Protein AF-A0A7S3QKX5-F1 (afdb_monomer)

Sequence (166 aa):
MADSSAGPEDKGVNVQVLLRCRPMSEREVAERTPQVITTNEALREVTLFHNGHGAMKQPTSRTFRFDKVFGCDSHQEKLYKQAIVPIVQEVMEGFNCTIFAYGQTGTGKTYTMEGGPRGSDDGRKLSPQAGVIPRAIKQIFELIESNSMDSTVKVSFLELYNEELT

Radius of gyration: 20.78 Å; Cα contacts (8 Å, |Δi|>4): 162; chains: 1; bounding box: 47×35×77 Å

Solvent-accessible surface area (backbone atoms only — not comparable to full-atom values): 10693 Å² total; per-residue (Å²): 137,85,86,77,83,78,67,82,76,81,77,69,92,73,90,78,52,72,45,70,44,62,60,82,48,73,64,42,59,74,69,62,57,80,85,44,69,50,63,39,53,92,80,12,30,38,37,39,54,43,80,46,90,59,102,82,49,75,73,46,74,50,76,48,76,46,78,38,37,36,40,51,88,57,49,48,59,59,51,36,61,74,63,42,49,64,52,55,50,42,43,75,75,72,46,94,76,85,87,86,74,85,78,64,90,91,55,46,52,62,42,50,41,59,18,59,85,84,66,99,63,93,74,82,67,82,57,77,51,40,12,48,53,63,51,50,54,52,51,52,53,53,51,37,62,75,66,72,50,96,75,87,89,83,88,86,84,78,46,80,56,95,94,38,82,86

Nearest PDB structures (foldseek):
  2ieh-assembly2_B  TM=8.948E-01  e=8.126E-13  Homo sapiens
  4a51-assembly2_B  TM=9.116E-01  e=3.905E-12  Homo sapiens
  6hky-assembly2_B  TM=9.059E-01  e=3.658E-12  Homo sapiens
  6hky-assembly1_A  TM=8.968E-01  e=4.451E-12  Homo sapiens
  4a51-assembly3_C  TM=8.546E-01  e=4.752E-12  Homo sapiens

pLDDT: mean 86.44, std 15.87, range [35.0, 98.0]

Structure (mmCIF, N/CA/C/O backbone):
data_AF-A0A7S3QKX5-F1
#
_entry.id   AF-A0A7S3QKX5-F1
#
loop_
_atom_site.group_PDB
_atom_site.id
_atom_site.type_symbol
_atom_site.label_atom_id
_atom_site.label_alt_id
_atom_site.label_comp_id
_atom_site.label_asym_id
_atom_site.label_entity_id
_atom_site.label_seq_id
_atom_site.pdbx_PDB_ins_code
_atom_site.Cartn_x
_atom_site.Cartn_y
_atom_site.Cartn_z
_atom_site.occupancy
_atom_site.B_iso_or_equiv
_atom_site.auth_seq_id
_atom_site.auth_comp_id
_atom_site.auth_asym_id
_atom_site.auth_atom_id
_atom_site.pdbx_PDB_model_num
ATOM 1 N N . MET A 1 1 ? 15.993 4.292 46.819 1.00 38.16 1 MET A N 1
ATOM 2 C CA . MET A 1 1 ? 14.751 4.234 46.025 1.00 38.16 1 MET A CA 1
ATOM 3 C C . MET A 1 1 ? 14.905 5.268 44.927 1.00 38.16 1 MET A C 1
ATOM 5 O O . MET A 1 1 ? 14.791 6.449 45.212 1.00 38.16 1 MET A O 1
ATOM 9 N N . ALA A 1 2 ? 15.347 4.840 43.746 1.00 35.00 2 ALA A N 1
ATOM 10 C CA . ALA A 1 2 ? 15.476 5.710 42.584 1.00 35.00 2 ALA A CA 1
ATOM 11 C C . ALA A 1 2 ? 14.203 5.531 41.758 1.00 35.00 2 ALA A C 1
ATOM 13 O O . ALA A 1 2 ? 13.956 4.445 41.240 1.00 35.00 2 ALA A O 1
ATOM 14 N N . ASP A 1 3 ? 13.377 6.569 41.735 1.00 39.94 3 ASP A N 1
ATOM 15 C CA . ASP A 1 3 ? 12.284 6.704 40.786 1.00 39.94 3 ASP A CA 1
ATOM 16 C C . ASP A 1 3 ? 12.901 7.091 39.436 1.00 39.94 3 ASP A C 1
ATOM 18 O O . ASP A 1 3 ? 13.656 8.058 39.329 1.00 39.94 3 ASP A O 1
ATOM 22 N N . SER A 1 4 ? 12.675 6.262 38.426 1.00 40.91 4 SER A N 1
ATOM 23 C CA . SER A 1 4 ? 13.074 6.501 37.042 1.00 40.91 4 SER A CA 1
ATOM 24 C C . SER A 1 4 ? 11.835 6.295 36.191 1.00 40.91 4 SER A C 1
ATOM 26 O O . SER A 1 4 ? 11.704 5.311 35.467 1.00 40.91 4 SER A O 1
ATOM 28 N N . SER A 1 5 ? 10.893 7.223 36.327 1.00 45.50 5 SER A N 1
ATOM 29 C CA . SER A 1 5 ? 9.799 7.408 35.385 1.00 45.50 5 SER A CA 1
ATOM 30 C C . SER A 1 5 ? 10.370 7.969 34.082 1.00 45.50 5 SER A C 1
ATOM 32 O O . SER A 1 5 ? 10.406 9.174 33.839 1.00 45.50 5 SER A O 1
ATOM 34 N N . ALA A 1 6 ? 10.859 7.068 33.228 1.00 41.75 6 ALA A N 1
ATOM 35 C CA . ALA A 1 6 ? 11.000 7.365 31.814 1.00 41.75 6 ALA A CA 1
ATOM 36 C C . ALA A 1 6 ? 9.590 7.663 31.283 1.00 41.75 6 ALA A C 1
ATOM 38 O O . ALA A 1 6 ? 8.763 6.760 31.148 1.00 41.75 6 ALA A O 1
ATOM 39 N N . GLY A 1 7 ? 9.294 8.947 31.072 1.00 43.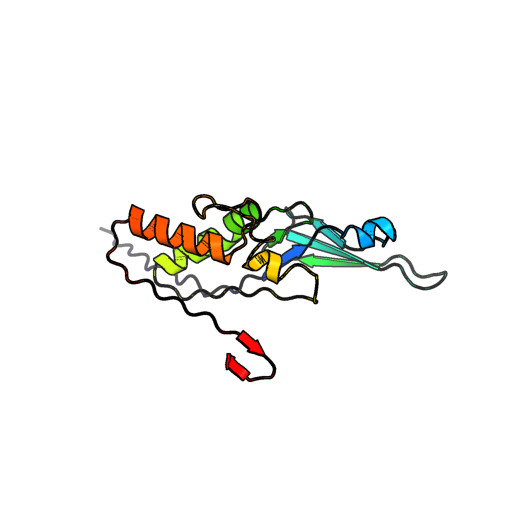25 7 GLY A N 1
ATOM 40 C CA . GLY A 1 7 ? 8.104 9.359 30.338 1.00 43.25 7 GLY A CA 1
ATOM 41 C C . GLY A 1 7 ? 8.098 8.706 28.953 1.00 43.25 7 GLY A C 1
ATOM 42 O O . GLY A 1 7 ? 9.168 8.349 28.450 1.00 43.25 7 GLY A O 1
ATOM 43 N N . PRO A 1 8 ? 6.921 8.513 28.337 1.00 48.03 8 PRO A N 1
ATOM 44 C CA . PRO A 1 8 ? 6.856 7.967 26.992 1.00 48.03 8 PRO A CA 1
ATOM 45 C C . PRO A 1 8 ? 7.690 8.866 26.077 1.00 48.03 8 PRO A C 1
ATOM 47 O O . PRO A 1 8 ? 7.452 10.071 26.006 1.00 48.03 8 PRO A O 1
ATOM 50 N N . GLU A 1 9 ? 8.710 8.287 25.439 1.00 52.56 9 GLU A N 1
ATOM 51 C CA . GLU A 1 9 ? 9.451 8.968 24.386 1.00 52.56 9 GLU A CA 1
ATOM 52 C C . GLU A 1 9 ? 8.432 9.442 23.351 1.00 52.56 9 GLU A C 1
ATOM 54 O O . GLU A 1 9 ? 7.669 8.636 22.812 1.00 52.56 9 GLU A O 1
ATOM 59 N N . ASP A 1 10 ? 8.402 10.753 23.116 1.00 48.44 10 ASP A N 1
ATOM 60 C CA . ASP A 1 10 ? 7.648 11.373 22.036 1.00 48.44 10 ASP A CA 1
ATOM 61 C C . ASP A 1 10 ? 8.190 10.809 20.718 1.00 48.44 10 ASP A C 1
ATOM 63 O O . ASP A 1 10 ? 9.185 11.278 20.159 1.00 48.44 10 ASP A O 1
ATOM 67 N N . LYS A 1 11 ? 7.599 9.698 20.269 1.00 58.78 11 LYS A N 1
ATOM 68 C CA . LYS A 1 11 ? 7.871 9.109 18.963 1.00 58.78 11 LYS A CA 1
ATOM 69 C C . LYS A 1 11 ? 7.295 10.076 17.943 1.00 58.78 11 LYS A C 1
ATOM 71 O O . LYS A 1 11 ? 6.130 9.975 17.575 1.00 58.78 11 LYS A O 1
ATOM 76 N N . GLY A 1 12 ? 8.120 11.040 17.540 1.00 56.09 12 GLY A N 1
ATOM 77 C CA . GLY A 1 12 ? 7.756 12.055 16.565 1.00 56.09 12 GLY A CA 1
ATOM 78 C C . GLY A 1 12 ? 7.049 11.450 15.351 1.00 56.09 12 GLY A C 1
ATOM 79 O O . GLY A 1 12 ? 7.383 10.355 14.890 1.00 56.09 12 GLY A O 1
ATOM 80 N N . VAL A 1 13 ? 6.056 12.181 14.847 1.00 56.47 13 VAL A N 1
ATOM 81 C CA . VAL A 1 13 ? 5.249 11.795 13.686 1.00 56.47 13 VAL A CA 1
ATOM 82 C C . VAL A 1 13 ? 6.167 11.621 12.475 1.00 56.47 13 VAL A C 1
ATOM 84 O O . VAL A 1 13 ? 6.645 12.597 11.898 1.00 56.47 13 VAL A O 1
ATOM 87 N N . ASN A 1 14 ? 6.426 10.373 12.087 1.00 76.38 14 ASN A N 1
ATOM 88 C CA . ASN A 1 14 ? 7.308 10.059 10.969 1.00 76.38 14 ASN A CA 1
ATOM 89 C C . ASN A 1 14 ? 6.494 9.796 9.703 1.00 76.38 14 ASN A C 1
ATOM 91 O O . ASN A 1 14 ? 5.770 8.808 9.596 1.00 76.38 14 ASN A O 1
ATOM 95 N N . VAL A 1 15 ? 6.665 10.666 8.708 1.00 90.88 15 VAL A N 1
ATOM 96 C CA . VAL A 1 15 ? 6.210 10.393 7.342 1.00 90.88 15 VAL A CA 1
ATOM 97 C C . VAL A 1 15 ? 7.064 9.262 6.774 1.00 90.88 15 VAL A C 1
ATOM 99 O O . VAL A 1 15 ? 8.281 9.399 6.682 1.00 90.88 15 VAL A O 1
ATOM 102 N N . GLN A 1 16 ? 6.425 8.162 6.375 1.00 94.12 16 GLN A N 1
ATOM 103 C CA . GLN A 1 16 ? 7.087 7.044 5.704 1.00 94.12 16 GLN A CA 1
ATOM 104 C C . GLN A 1 16 ? 6.771 7.044 4.210 1.00 94.12 16 GLN A C 1
ATOM 106 O O . GLN A 1 16 ? 5.611 7.142 3.804 1.00 94.12 16 GLN A O 1
ATOM 111 N N . VAL A 1 17 ? 7.800 6.876 3.383 1.00 96.50 17 VAL A N 1
ATOM 112 C CA . VAL A 1 17 ? 7.683 6.792 1.926 1.00 96.50 17 VAL A CA 1
ATOM 113 C C . VAL A 1 17 ? 8.054 5.389 1.463 1.00 96.50 17 VAL A C 1
ATOM 115 O O . VAL A 1 17 ? 9.189 4.927 1.602 1.00 96.50 17 VAL A O 1
ATOM 118 N N . LEU A 1 18 ? 7.070 4.705 0.884 1.00 97.06 18 LEU A N 1
ATOM 119 C CA . LEU A 1 18 ? 7.188 3.333 0.415 1.00 97.06 18 LEU A CA 1
ATOM 120 C C . LEU A 1 18 ? 7.123 3.305 -1.111 1.00 97.06 18 LEU A C 1
ATOM 122 O O . LEU A 1 18 ? 6.267 3.949 -1.716 1.00 97.06 18 LEU A O 1
ATOM 126 N N . LEU A 1 19 ? 7.991 2.511 -1.732 1.00 98.00 19 LEU A N 1
ATOM 127 C CA . LEU A 1 19 ? 7.955 2.256 -3.168 1.00 98.00 19 LEU A CA 1
ATOM 128 C C . LEU A 1 19 ? 7.411 0.853 -3.435 1.00 98.00 19 LEU A C 1
ATOM 130 O O . LEU A 1 19 ? 7.902 -0.124 -2.872 1.00 98.00 19 LEU A O 1
ATOM 134 N N . ARG A 1 20 ? 6.457 0.740 -4.359 1.00 97.62 20 ARG A N 1
ATOM 135 C CA . ARG A 1 20 ? 5.995 -0.540 -4.898 1.00 97.62 20 ARG A CA 1
ATOM 136 C C . ARG A 1 20 ? 6.108 -0.548 -6.417 1.00 97.62 20 ARG A C 1
ATOM 138 O O . ARG A 1 20 ? 5.487 0.276 -7.082 1.00 97.62 20 ARG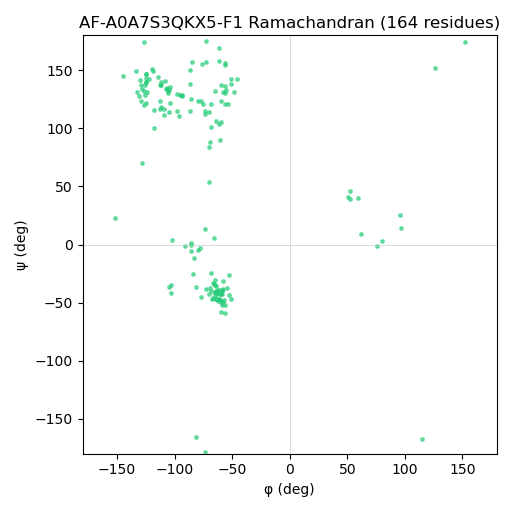 A O 1
ATOM 145 N N . CYS A 1 21 ? 6.856 -1.501 -6.962 1.00 96.56 21 CYS A N 1
ATOM 146 C CA . CYS A 1 21 ? 6.920 -1.747 -8.397 1.00 96.56 21 CYS A CA 1
ATOM 147 C C . CYS A 1 21 ? 5.899 -2.824 -8.778 1.00 96.56 21 CYS A C 1
ATOM 149 O O . CYS A 1 21 ? 5.884 -3.896 -8.176 1.00 96.56 21 CYS A O 1
ATOM 151 N N . ARG A 1 22 ? 5.044 -2.563 -9.775 1.00 95.06 22 ARG A N 1
ATOM 152 C CA . ARG A 1 22 ? 4.169 -3.607 -10.332 1.00 95.06 22 ARG A CA 1
ATOM 153 C C . ARG A 1 22 ? 4.958 -4.546 -11.257 1.00 95.06 22 ARG A C 1
ATOM 155 O O . ARG A 1 22 ? 5.957 -4.109 -11.833 1.00 95.06 22 ARG A O 1
ATOM 162 N N . PRO A 1 23 ? 4.501 -5.793 -11.451 1.00 94.12 23 PRO A N 1
ATOM 163 C CA . PRO A 1 23 ? 4.944 -6.615 -12.571 1.00 94.12 23 PRO A CA 1
ATOM 164 C C . PRO A 1 23 ? 4.712 -5.926 -13.915 1.00 94.12 23 PRO A C 1
ATOM 166 O O . PRO A 1 23 ? 3.815 -5.084 -14.052 1.00 94.12 23 PRO A O 1
ATOM 169 N N . MET A 1 24 ? 5.488 -6.338 -14.916 1.00 93.56 24 MET A N 1
ATOM 170 C CA . MET A 1 24 ? 5.202 -6.020 -16.313 1.00 93.56 24 MET A CA 1
ATOM 171 C C . MET A 1 24 ? 3.824 -6.578 -16.685 1.00 93.56 24 MET A C 1
ATOM 173 O O . MET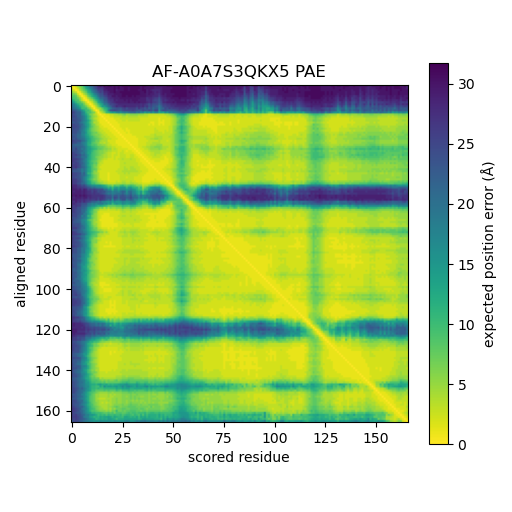 A 1 24 ? 3.463 -7.691 -16.304 1.00 93.56 24 MET A O 1
ATOM 177 N N . SER A 1 25 ? 3.045 -5.784 -17.406 1.00 92.44 25 SER A N 1
ATOM 178 C CA . SER A 1 25 ? 1.758 -6.193 -17.956 1.00 92.44 25 SER A CA 1
ATOM 179 C C . SER A 1 25 ? 1.963 -7.152 -19.127 1.00 92.44 25 SER A C 1
ATOM 181 O O . SER A 1 25 ? 2.998 -7.121 -19.792 1.00 92.44 25 SER A O 1
ATOM 183 N N . GLU A 1 26 ? 0.950 -7.963 -19.432 1.00 92.88 26 GLU A N 1
ATOM 184 C CA . GLU A 1 26 ? 0.986 -8.888 -20.575 1.00 92.88 26 GLU A CA 1
ATOM 185 C C . GLU A 1 26 ? 1.312 -8.166 -21.887 1.00 92.88 26 GLU A C 1
ATOM 187 O O . GLU A 1 26 ? 2.084 -8.666 -22.702 1.00 92.88 26 GLU A O 1
ATOM 192 N N . ARG A 1 27 ? 0.785 -6.946 -22.051 1.00 93.75 27 ARG A N 1
ATOM 193 C CA . ARG A 1 27 ? 1.071 -6.084 -23.197 1.00 93.75 27 ARG A CA 1
ATOM 194 C C . ARG A 1 27 ? 2.549 -5.697 -23.273 1.00 93.75 27 ARG A C 1
ATOM 196 O O . ARG A 1 27 ? 3.145 -5.846 -24.330 1.00 93.75 27 ARG A O 1
ATOM 203 N N . GLU A 1 28 ? 3.145 -5.234 -22.176 1.00 94.06 28 GLU A N 1
ATOM 204 C CA . GLU A 1 28 ? 4.566 -4.843 -22.144 1.00 94.06 28 GLU A CA 1
ATOM 205 C C . GLU A 1 28 ? 5.490 -6.044 -22.397 1.00 94.06 28 GLU A C 1
ATOM 207 O O . GLU A 1 28 ? 6.519 -5.916 -23.060 1.00 94.06 28 GLU A O 1
ATOM 212 N N . VAL A 1 29 ? 5.108 -7.228 -21.909 1.00 93.94 29 VAL A N 1
ATOM 213 C CA . VAL A 1 29 ? 5.830 -8.478 -22.188 1.00 93.94 29 VAL A CA 1
ATOM 214 C C . VAL A 1 29 ? 5.717 -8.849 -23.671 1.00 93.94 29 VAL A C 1
ATOM 216 O O . VAL A 1 29 ? 6.731 -9.153 -24.301 1.00 93.94 29 VAL A O 1
ATOM 219 N N . ALA A 1 30 ? 4.515 -8.779 -24.251 1.00 95.88 30 ALA A N 1
ATOM 220 C CA . ALA A 1 30 ? 4.277 -9.069 -25.667 1.00 95.88 30 ALA A CA 1
ATOM 221 C C . ALA A 1 30 ? 5.009 -8.084 -26.596 1.00 95.88 30 ALA A C 1
ATOM 223 O O . ALA A 1 30 ? 5.587 -8.492 -27.605 1.00 95.88 30 ALA A O 1
ATOM 224 N N . GLU A 1 31 ? 5.044 -6.803 -26.225 1.00 95.75 31 GLU A N 1
ATOM 225 C CA . GLU A 1 31 ? 5.751 -5.734 -26.940 1.00 95.75 31 GLU A CA 1
ATOM 226 C C . GLU A 1 31 ? 7.270 -5.735 -26.674 1.00 95.75 31 GLU A C 1
ATOM 228 O O . GLU A 1 31 ? 7.997 -4.942 -27.273 1.00 95.75 31 GLU A O 1
ATOM 233 N N . ARG A 1 32 ? 7.773 -6.628 -25.806 1.00 92.12 32 ARG A N 1
ATOM 234 C CA . ARG A 1 32 ? 9.186 -6.708 -25.387 1.00 92.12 32 ARG A CA 1
ATOM 235 C C . ARG A 1 32 ? 9.724 -5.365 -24.889 1.00 92.12 32 ARG A C 1
ATOM 237 O O . ARG A 1 32 ? 10.870 -4.998 -25.162 1.00 92.12 32 ARG A O 1
ATOM 244 N N . THR A 1 33 ? 8.889 -4.626 -24.162 1.00 91.06 33 THR A N 1
ATOM 245 C CA . THR A 1 33 ? 9.271 -3.350 -23.562 1.00 91.06 33 THR A CA 1
ATOM 246 C C . THR A 1 33 ? 10.469 -3.568 -22.630 1.00 91.06 33 THR A C 1
ATOM 248 O O . THR A 1 33 ? 10.441 -4.483 -21.803 1.00 91.06 33 THR A O 1
ATOM 251 N N . PRO A 1 34 ? 11.540 -2.761 -22.737 1.00 88.88 34 PRO A N 1
ATOM 252 C CA . PRO A 1 34 ? 12.712 -2.930 -21.891 1.00 88.88 34 PRO A CA 1
ATOM 253 C C . PRO A 1 34 ? 12.367 -2.652 -20.425 1.00 88.88 34 PRO A C 1
ATOM 255 O O . PRO A 1 34 ? 11.778 -1.622 -20.095 1.00 88.88 34 PRO A O 1
ATOM 258 N N . GLN A 1 35 ? 12.785 -3.547 -19.531 1.00 89.00 35 GLN A N 1
ATOM 259 C CA . GLN A 1 35 ? 12.716 -3.302 -18.095 1.00 89.00 35 GLN A CA 1
ATOM 260 C C . GLN A 1 35 ? 13.795 -2.285 -17.703 1.00 89.00 35 GLN A C 1
ATOM 262 O O . GLN A 1 35 ? 14.988 -2.570 -17.761 1.00 89.00 35 GLN A O 1
ATOM 267 N N . VAL A 1 36 ? 13.364 -1.091 -17.294 1.00 91.75 36 VAL A N 1
ATOM 268 C CA . VAL A 1 36 ? 14.256 0.027 -16.929 1.00 91.75 36 VAL A CA 1
ATOM 269 C C . VAL A 1 36 ? 14.397 0.227 -15.419 1.00 91.75 36 VAL A C 1
ATOM 271 O O . VAL A 1 36 ? 15.047 1.173 -14.982 1.00 91.75 36 VAL A O 1
ATOM 274 N N . ILE A 1 37 ? 13.788 -0.647 -14.613 1.00 92.88 37 ILE A N 1
ATOM 275 C CA . ILE A 1 37 ? 13.781 -0.574 -13.149 1.00 92.88 37 ILE A CA 1
ATOM 276 C C . ILE A 1 37 ? 14.230 -1.909 -12.560 1.00 92.88 37 ILE A C 1
ATOM 278 O O . ILE A 1 37 ? 13.694 -2.960 -12.917 1.00 92.88 37 ILE A O 1
ATOM 282 N N . THR A 1 38 ? 15.131 -1.845 -11.582 1.00 94.56 38 THR A N 1
ATOM 283 C CA . THR A 1 38 ? 15.453 -2.966 -10.692 1.00 94.56 38 THR A CA 1
ATOM 284 C C . THR A 1 38 ? 15.274 -2.532 -9.245 1.00 94.56 38 THR A C 1
ATOM 286 O O . THR A 1 38 ? 15.630 -1.414 -8.875 1.00 94.56 38 THR A O 1
ATOM 289 N N . THR A 1 39 ? 14.725 -3.412 -8.414 1.00 96.56 39 THR A N 1
ATOM 290 C CA . THR A 1 39 ? 14.495 -3.162 -6.987 1.00 96.56 39 THR A CA 1
ATOM 291 C C . THR A 1 39 ? 15.380 -4.053 -6.129 1.00 96.56 39 THR A C 1
ATOM 293 O O . THR A 1 39 ? 15.468 -5.254 -6.381 1.00 96.56 39 THR A O 1
ATOM 296 N N . ASN A 1 40 ? 15.966 -3.492 -5.074 1.00 96.38 40 ASN A N 1
ATOM 297 C CA . ASN A 1 40 ? 16.635 -4.232 -4.012 1.00 96.38 40 ASN A CA 1
ATOM 298 C C . ASN A 1 40 ? 15.914 -3.959 -2.687 1.00 96.38 40 ASN A C 1
ATOM 300 O O . ASN A 1 40 ? 16.115 -2.924 -2.053 1.00 96.38 40 ASN A O 1
ATOM 304 N N . GLU A 1 41 ? 15.061 -4.894 -2.269 1.00 95.50 41 GLU A N 1
ATOM 305 C CA . GLU A 1 41 ? 14.253 -4.727 -1.057 1.00 95.50 41 GLU A CA 1
ATOM 306 C C . GLU A 1 41 ? 15.100 -4.709 0.225 1.00 95.50 41 GLU A C 1
ATOM 308 O O . GLU A 1 41 ? 14.777 -3.976 1.157 1.00 95.50 41 GLU A O 1
ATOM 313 N N . ALA A 1 42 ? 16.210 -5.458 0.263 1.00 95.25 42 ALA A N 1
ATOM 314 C CA . ALA A 1 42 ? 17.097 -5.522 1.426 1.00 95.25 42 ALA A CA 1
ATOM 315 C C . ALA A 1 42 ? 17.838 -4.196 1.655 1.00 95.25 42 ALA A C 1
ATOM 317 O O . ALA A 1 42 ? 17.962 -3.735 2.790 1.00 95.25 42 ALA A O 1
ATOM 318 N N . LEU A 1 43 ? 18.286 -3.554 0.572 1.00 96.88 43 LEU A N 1
ATOM 319 C CA . LEU A 1 43 ? 18.914 -2.230 0.626 1.00 96.88 43 LEU A CA 1
ATOM 320 C C . LEU A 1 43 ? 17.892 -1.084 0.658 1.00 96.88 43 LEU A C 1
ATOM 322 O O . LEU A 1 43 ? 18.255 0.047 0.977 1.00 96.88 43 LEU A O 1
ATOM 326 N N . ARG A 1 44 ? 16.610 -1.385 0.402 1.00 97.31 44 ARG A N 1
ATOM 327 C CA . ARG A 1 44 ? 15.514 -0.417 0.230 1.00 97.31 44 ARG A CA 1
ATOM 328 C C . ARG A 1 44 ? 15.771 0.549 -0.922 1.00 97.31 44 ARG A C 1
ATOM 330 O O . ARG A 1 44 ? 15.480 1.741 -0.833 1.00 97.31 44 ARG A O 1
ATOM 337 N N . GLU A 1 45 ? 16.310 0.016 -2.009 1.00 97.81 45 GLU A N 1
ATOM 338 C CA . GLU A 1 45 ? 16.746 0.789 -3.164 1.00 97.81 45 GLU A CA 1
ATOM 339 C C . GLU A 1 45 ? 15.984 0.417 -4.432 1.00 97.81 45 GLU A C 1
ATOM 341 O O . GLU A 1 45 ? 15.583 -0.731 -4.644 1.00 97.81 45 GLU A O 1
ATOM 346 N N . VAL A 1 46 ? 15.823 1.403 -5.307 1.00 96.94 46 VAL A N 1
ATOM 347 C CA . VAL A 1 46 ? 15.388 1.216 -6.689 1.00 96.94 46 VAL A CA 1
ATOM 348 C C . VAL A 1 46 ? 16.380 1.888 -7.620 1.00 96.94 46 VAL A C 1
ATOM 350 O O . VAL A 1 46 ? 16.756 3.043 -7.413 1.00 96.94 46 VAL A O 1
ATOM 353 N N . THR A 1 47 ? 16.793 1.169 -8.655 1.00 96.06 47 THR A N 1
ATOM 354 C CA . THR A 1 47 ? 17.723 1.657 -9.668 1.00 96.06 47 THR A CA 1
ATOM 355 C C . THR A 1 47 ? 17.002 1.786 -10.999 1.00 96.06 47 THR A C 1
ATOM 357 O O . THR A 1 47 ? 16.430 0.823 -11.507 1.00 96.06 47 THR A O 1
ATOM 360 N N . LEU A 1 48 ? 17.043 2.994 -11.555 1.00 93.56 48 LEU A N 1
ATOM 361 C CA . LEU A 1 48 ? 16.551 3.340 -12.882 1.00 93.56 48 LEU A CA 1
ATOM 362 C C . LEU A 1 48 ? 17.705 3.292 -13.882 1.00 93.56 48 LEU A C 1
ATOM 364 O O . LEU A 1 48 ? 18.718 3.963 -13.672 1.00 93.56 48 LEU A O 1
ATOM 368 N N . PHE A 1 49 ? 17.530 2.575 -14.986 1.00 89.88 49 PHE A N 1
ATOM 369 C CA . PHE A 1 49 ? 18.494 2.489 -16.083 1.00 89.88 49 PHE A CA 1
ATOM 370 C C . PHE A 1 49 ? 18.023 3.340 -17.262 1.00 89.88 49 PHE A C 1
ATOM 372 O O . PHE A 1 49 ? 16.933 3.139 -17.791 1.00 89.88 49 PHE A O 1
ATOM 379 N N . HIS A 1 50 ? 18.848 4.298 -17.680 1.00 81.44 50 HIS A N 1
ATOM 380 C CA . HIS A 1 50 ? 18.589 5.123 -18.854 1.00 81.44 50 HIS A CA 1
ATOM 381 C C . HIS A 1 50 ? 19.478 4.663 -20.003 1.00 81.44 50 HIS A C 1
ATOM 383 O O . HIS A 1 50 ? 20.701 4.844 -19.973 1.00 81.44 50 HIS A O 1
ATOM 389 N N . ASN A 1 51 ? 18.845 4.124 -21.044 1.00 68.62 51 ASN A N 1
ATOM 390 C CA . ASN A 1 51 ? 19.503 3.923 -22.326 1.00 68.62 51 ASN A CA 1
ATOM 391 C C . ASN A 1 51 ? 19.729 5.304 -22.948 1.00 68.62 51 ASN A C 1
ATOM 393 O O . ASN A 1 51 ? 18.779 6.030 -23.241 1.00 68.62 51 ASN A O 1
ATOM 397 N N . GLY A 1 52 ? 20.991 5.704 -23.101 1.00 59.78 52 GLY A N 1
ATOM 398 C CA . GLY A 1 52 ? 21.319 6.949 -23.782 1.00 59.78 52 GLY A CA 1
ATOM 399 C C . GLY A 1 52 ? 20.799 6.909 -25.220 1.00 59.78 52 GLY A C 1
ATOM 400 O O . GLY A 1 52 ? 21.150 6.012 -25.980 1.00 59.78 52 GLY A O 1
ATOM 401 N N . HIS A 1 53 ? 19.974 7.880 -25.616 1.00 53.53 53 HIS A N 1
ATOM 402 C CA . HIS A 1 53 ? 19.665 8.080 -27.031 1.00 53.53 53 HIS A CA 1
ATOM 403 C C . HIS A 1 53 ? 20.885 8.704 -27.727 1.00 53.53 53 HIS A C 1
ATOM 405 O O . HIS A 1 53 ? 21.274 9.833 -27.416 1.00 53.53 53 HIS A O 1
ATOM 411 N N . GLY A 1 54 ? 21.492 7.956 -28.654 1.00 56.97 54 GLY A N 1
ATOM 412 C CA . GLY A 1 54 ? 22.618 8.385 -29.492 1.00 56.97 54 GLY A CA 1
ATOM 413 C C . GLY A 1 54 ? 23.824 7.440 -29.431 1.00 56.97 54 GLY A C 1
ATOM 414 O O . GLY A 1 54 ? 24.066 6.790 -28.421 1.00 56.97 54 GLY A O 1
ATOM 415 N N . ALA A 1 55 ? 24.611 7.394 -30.510 1.00 57.44 55 ALA A N 1
ATOM 416 C CA . ALA A 1 55 ? 25.707 6.438 -30.727 1.00 57.44 55 ALA A CA 1
ATOM 417 C C . ALA A 1 55 ? 26.915 6.557 -29.762 1.00 57.44 55 ALA A C 1
ATOM 419 O O . ALA A 1 55 ? 27.919 5.882 -29.967 1.00 57.44 55 ALA A O 1
ATOM 420 N N . MET A 1 56 ? 26.865 7.419 -28.735 1.00 52.75 56 MET A N 1
ATOM 421 C CA . MET A 1 56 ? 28.049 7.770 -27.934 1.00 52.75 56 MET A CA 1
ATOM 422 C C . MET A 1 56 ? 27.766 8.181 -26.474 1.00 52.75 56 MET A C 1
ATOM 424 O O . MET A 1 56 ? 28.576 8.880 -25.868 1.00 52.75 56 MET A O 1
ATOM 428 N N . LYS A 1 57 ? 26.633 7.784 -25.872 1.00 61.53 57 LYS A N 1
ATOM 429 C CA . LYS A 1 57 ? 26.376 8.025 -24.436 1.00 61.53 57 LYS A CA 1
ATOM 430 C C . LYS A 1 57 ? 26.368 6.713 -23.659 1.00 61.53 57 LYS A C 1
ATOM 432 O O . LYS A 1 57 ? 25.535 5.851 -23.915 1.00 61.53 57 LYS A O 1
ATOM 437 N N . GLN A 1 58 ? 27.296 6.594 -22.706 1.00 63.88 58 GLN A N 1
ATOM 438 C CA . GLN A 1 58 ? 27.337 5.505 -21.728 1.00 63.88 58 GLN A CA 1
ATOM 439 C C . GLN A 1 58 ? 25.962 5.362 -21.049 1.00 63.88 58 GLN A C 1
ATOM 441 O O . GLN A 1 58 ? 25.348 6.388 -20.728 1.00 63.88 58 GLN A O 1
ATOM 446 N N . PRO A 1 59 ? 25.464 4.134 -20.826 1.00 67.62 59 PRO A N 1
ATOM 447 C CA . PRO A 1 59 ? 24.253 3.926 -20.045 1.00 67.62 59 PRO A CA 1
ATOM 448 C C . PRO A 1 59 ? 24.434 4.562 -18.665 1.00 67.62 59 PRO A C 1
ATOM 450 O O . PRO A 1 59 ? 25.447 4.360 -17.997 1.00 67.62 59 PRO A O 1
ATOM 453 N N . THR A 1 60 ? 23.456 5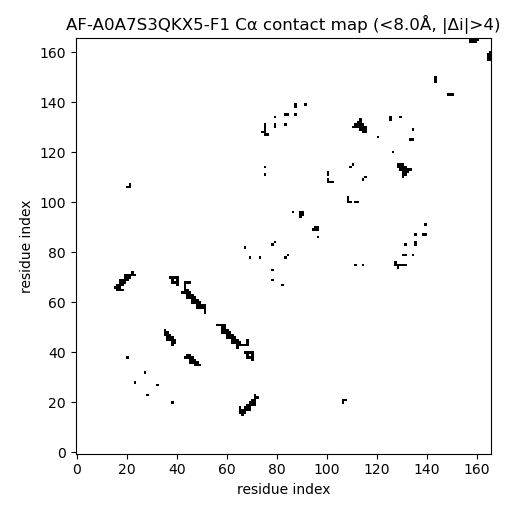.368 -18.255 1.00 84.19 60 THR A N 1
ATOM 454 C CA . THR A 1 60 ? 23.471 6.022 -16.939 1.00 84.19 60 THR A CA 1
ATOM 455 C C . THR A 1 60 ? 22.428 5.376 -16.050 1.00 84.19 60 THR A C 1
ATOM 457 O O . THR A 1 60 ? 21.333 5.043 -16.508 1.00 84.19 60 THR A O 1
ATOM 460 N N . SER A 1 61 ? 22.758 5.198 -14.776 1.00 90.50 61 SER A N 1
ATOM 461 C CA . SER A 1 61 ? 21.824 4.705 -13.772 1.00 90.50 61 SER A CA 1
ATOM 462 C C . SER A 1 61 ? 21.636 5.724 -12.654 1.00 90.50 61 SER A C 1
ATOM 464 O O . SER A 1 61 ? 22.513 6.544 -12.375 1.00 90.50 61 SER A O 1
ATOM 466 N N . ARG A 1 62 ? 20.454 5.707 -12.035 1.00 94.25 62 ARG A N 1
ATOM 467 C CA . ARG A 1 62 ? 20.145 6.499 -10.838 1.00 94.25 62 ARG A CA 1
ATOM 468 C C . ARG A 1 62 ? 19.508 5.598 -9.798 1.00 94.25 62 ARG A C 1
ATOM 470 O O . ARG A 1 62 ? 18.524 4.931 -10.105 1.00 94.25 62 ARG A O 1
ATOM 477 N N . THR A 1 63 ? 20.049 5.615 -8.586 1.00 96.44 63 THR A N 1
ATOM 478 C CA . THR A 1 63 ? 19.529 4.840 -7.458 1.00 96.44 63 THR A CA 1
ATOM 479 C C . THR A 1 63 ? 18.857 5.765 -6.453 1.00 96.44 63 THR A C 1
ATOM 481 O O . THR A 1 63 ? 19.401 6.811 -6.105 1.00 96.44 63 THR A O 1
ATOM 484 N N . PHE A 1 64 ? 17.674 5.368 -5.995 1.00 97.69 64 PHE A N 1
ATOM 485 C CA . PHE A 1 64 ? 16.888 6.065 -4.982 1.00 97.69 64 PHE A CA 1
ATOM 486 C C . PHE A 1 64 ? 16.634 5.125 -3.811 1.00 97.69 64 PHE A C 1
ATOM 488 O O . PHE A 1 64 ? 16.394 3.936 -4.023 1.00 97.69 64 PHE A O 1
ATOM 495 N N . ARG A 1 65 ? 16.655 5.664 -2.589 1.00 97.69 65 ARG A N 1
ATOM 496 C CA . ARG A 1 65 ? 16.391 4.911 -1.361 1.00 97.69 65 ARG A CA 1
ATOM 497 C C . ARG A 1 65 ? 15.080 5.359 -0.726 1.00 97.69 65 ARG A C 1
ATOM 499 O O . ARG A 1 65 ? 14.801 6.553 -0.682 1.00 97.69 65 ARG A O 1
ATOM 506 N N . PHE A 1 66 ? 14.315 4.399 -0.221 1.00 97.19 66 PHE A N 1
ATOM 507 C CA . PHE A 1 66 ? 13.014 4.599 0.423 1.00 97.19 66 PHE A CA 1
ATOM 508 C C . PHE A 1 66 ? 12.991 3.957 1.816 1.00 97.19 66 PHE A C 1
ATOM 510 O O . PHE A 1 66 ? 13.929 3.250 2.195 1.00 97.19 66 PHE A O 1
ATOM 517 N N . ASP A 1 67 ? 11.916 4.160 2.580 1.00 96.19 67 ASP A N 1
ATOM 518 C CA . ASP A 1 67 ? 11.748 3.483 3.873 1.00 96.19 67 ASP A CA 1
ATOM 519 C C . ASP A 1 67 ? 11.499 1.989 3.687 1.00 96.19 67 ASP A C 1
ATOM 521 O O . ASP A 1 67 ? 12.025 1.170 4.448 1.00 96.19 67 ASP A O 1
ATOM 525 N N . LYS A 1 68 ? 10.743 1.632 2.639 1.00 96.25 68 LYS A N 1
ATOM 526 C CA . LYS A 1 68 ? 10.541 0.255 2.166 1.00 96.25 68 LYS A CA 1
ATOM 527 C C . LYS A 1 68 ? 10.427 0.222 0.648 1.00 96.25 68 LYS A C 1
ATOM 529 O O . LYS A 1 68 ? 9.850 1.122 0.039 1.00 96.25 68 LYS A O 1
ATOM 534 N N . VAL A 1 69 ? 10.939 -0.850 0.054 1.00 97.88 69 VAL A N 1
ATOM 535 C CA . VAL A 1 69 ? 10.811 -1.139 -1.376 1.00 97.88 69 VAL A CA 1
ATOM 536 C C . VAL A 1 69 ? 10.172 -2.511 -1.538 1.00 97.88 69 VAL A C 1
ATOM 538 O O . VAL A 1 69 ? 10.609 -3.473 -0.915 1.00 97.88 69 VAL A O 1
ATOM 541 N N . PHE A 1 70 ? 9.153 -2.583 -2.387 1.00 97.88 70 PHE A N 1
ATOM 542 C CA . PHE A 1 70 ? 8.468 -3.803 -2.794 1.00 97.88 70 PHE A CA 1
ATOM 543 C C . PHE A 1 70 ? 8.656 -3.979 -4.301 1.00 97.88 70 PHE A C 1
ATOM 545 O O . PHE A 1 70 ? 8.206 -3.139 -5.085 1.00 97.88 70 PHE A O 1
ATOM 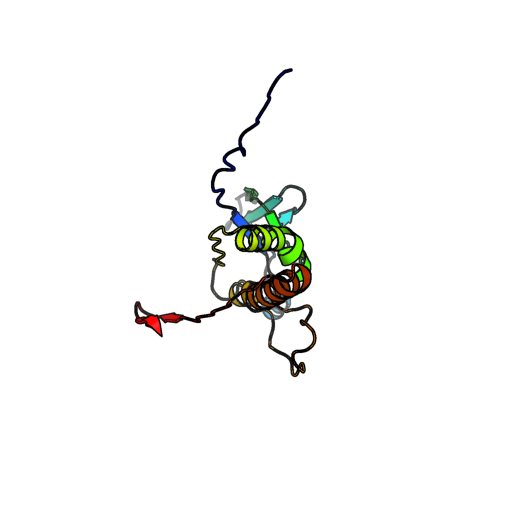552 N N . GLY A 1 71 ? 9.348 -5.043 -4.705 1.00 96.00 71 GLY A N 1
ATOM 553 C CA . GLY A 1 71 ? 9.585 -5.375 -6.109 1.00 96.00 71 GLY A CA 1
ATOM 554 C C . GLY A 1 71 ? 8.347 -5.924 -6.819 1.00 96.00 71 GLY A C 1
ATOM 555 O O . GLY A 1 71 ? 7.281 -6.073 -6.220 1.00 96.00 71 GLY A O 1
ATOM 556 N N . CYS A 1 72 ? 8.500 -6.273 -8.098 1.00 93.12 72 CYS A N 1
ATOM 557 C CA . CYS A 1 72 ? 7.422 -6.855 -8.904 1.00 93.12 72 CYS A CA 1
ATOM 558 C C . CYS A 1 72 ? 6.850 -8.150 -8.307 1.00 93.12 72 CYS A C 1
ATOM 560 O O . CYS A 1 72 ? 5.652 -8.389 -8.412 1.00 93.12 72 CYS A O 1
ATOM 562 N N . ASP A 1 73 ? 7.668 -8.931 -7.604 1.00 91.94 73 ASP A N 1
ATOM 563 C CA . ASP A 1 73 ? 7.255 -10.208 -7.008 1.00 91.94 73 ASP A CA 1
ATOM 564 C C . ASP A 1 73 ? 6.609 -10.044 -5.617 1.00 91.94 73 ASP A C 1
ATOM 566 O O . ASP A 1 73 ? 6.238 -11.019 -4.953 1.00 91.94 73 ASP A O 1
ATOM 570 N N . SER A 1 74 ? 6.470 -8.805 -5.129 1.00 94.44 74 SER A N 1
ATOM 571 C CA . SER A 1 74 ? 5.912 -8.542 -3.805 1.00 94.44 74 SER A CA 1
ATOM 572 C C . SER A 1 74 ? 4.381 -8.599 -3.786 1.00 94.44 74 SER A C 1
ATOM 574 O O . SER A 1 74 ? 3.662 -7.860 -4.465 1.00 94.44 74 SER A O 1
ATOM 576 N N . HIS A 1 75 ? 3.874 -9.473 -2.918 1.00 94.44 75 HIS A N 1
ATOM 577 C CA . HIS A 1 75 ? 2.453 -9.764 -2.764 1.00 94.44 75 HIS A CA 1
ATOM 578 C C . HIS A 1 75 ? 1.754 -8.769 -1.822 1.00 94.44 75 HIS A C 1
ATOM 580 O O . HIS A 1 75 ? 2.381 -8.185 -0.935 1.00 94.44 75 HIS A O 1
ATOM 586 N N . GLN A 1 76 ? 0.429 -8.631 -1.969 1.00 96.19 76 GLN A N 1
ATOM 587 C CA . GLN A 1 76 ? -0.411 -7.756 -1.131 1.00 96.19 76 GLN A CA 1
ATOM 588 C C . GLN A 1 76 ? -0.228 -8.022 0.362 1.00 96.19 76 GLN A C 1
ATOM 590 O O . GLN A 1 76 ? -0.093 -7.098 1.156 1.00 96.19 76 GLN A O 1
ATOM 595 N N . GLU A 1 77 ? -0.190 -9.299 0.739 1.00 95.31 77 GLU A N 1
ATOM 596 C CA . GLU A 1 77 ? -0.052 -9.710 2.130 1.00 95.31 77 GLU A CA 1
ATOM 597 C C . GLU A 1 77 ? 1.293 -9.292 2.730 1.00 95.31 77 GLU A C 1
ATOM 599 O O . GLU A 1 77 ? 1.340 -8.819 3.863 1.00 95.31 77 GLU A O 1
ATOM 604 N N . LYS A 1 78 ? 2.385 -9.422 1.967 1.00 96.25 78 LYS A N 1
ATOM 605 C CA . LYS A 1 78 ? 3.723 -9.024 2.414 1.00 96.25 78 LYS A CA 1
ATOM 606 C C . LYS A 1 78 ? 3.792 -7.518 2.650 1.00 96.25 78 LYS A C 1
ATOM 608 O O . LYS A 1 78 ? 4.267 -7.096 3.703 1.00 96.25 78 LYS A O 1
ATOM 613 N N . LEU A 1 79 ? 3.283 -6.729 1.701 1.00 96.62 79 LEU A N 1
ATOM 614 C CA . LEU A 1 79 ? 3.187 -5.277 1.844 1.00 96.62 79 LEU A CA 1
ATOM 615 C C . LEU A 1 79 ? 2.358 -4.911 3.073 1.00 96.62 79 LEU A C 1
ATOM 617 O O . LEU A 1 79 ? 2.819 -4.145 3.914 1.00 96.62 79 LEU A O 1
ATOM 621 N N . TYR A 1 80 ? 1.181 -5.516 3.222 1.00 97.81 80 TYR A N 1
ATOM 622 C CA . TYR A 1 80 ? 0.291 -5.253 4.345 1.00 97.81 80 TYR A CA 1
ATOM 623 C C . TYR A 1 80 ? 0.953 -5.559 5.697 1.00 97.81 80 TYR A C 1
ATOM 625 O O . TYR A 1 80 ? 1.015 -4.692 6.567 1.00 97.81 80 TYR A O 1
ATOM 633 N N . LYS A 1 81 ? 1.522 -6.760 5.852 1.00 97.06 81 LYS A N 1
ATOM 634 C CA . LYS A 1 81 ? 2.192 -7.193 7.087 1.00 97.06 81 LYS A CA 1
ATOM 635 C C . LYS A 1 81 ? 3.354 -6.288 7.471 1.00 97.06 81 LYS A C 1
ATOM 637 O O . LYS A 1 81 ? 3.526 -5.977 8.643 1.00 97.06 81 LYS A O 1
ATOM 642 N N . GLN A 1 82 ? 4.167 -5.887 6.497 1.00 95.19 82 GLN A N 1
ATOM 643 C CA . GLN A 1 82 ? 5.362 -5.107 6.788 1.00 95.19 82 GLN A CA 1
ATOM 644 C C . GLN A 1 82 ? 5.069 -3.621 6.986 1.00 95.19 82 GLN A C 1
ATOM 646 O O . GLN A 1 82 ? 5.757 -2.992 7.783 1.00 95.19 82 GLN A O 1
ATOM 651 N N . ALA A 1 83 ? 4.136 -3.041 6.235 1.00 94.69 83 ALA A N 1
ATOM 652 C CA . ALA A 1 83 ? 3.930 -1.594 6.205 1.00 94.69 83 ALA A CA 1
ATOM 653 C C . ALA A 1 83 ? 2.692 -1.130 6.969 1.00 94.69 83 ALA A C 1
ATOM 655 O O . ALA A 1 83 ? 2.721 -0.066 7.569 1.00 94.69 83 ALA A O 1
ATOM 656 N N . ILE A 1 84 ? 1.607 -1.902 6.923 1.00 97.31 84 ILE A N 1
ATOM 657 C CA . ILE A 1 84 ? 0.282 -1.418 7.320 1.00 97.31 84 ILE A CA 1
ATOM 658 C C . ILE A 1 84 ? -0.122 -1.926 8.700 1.00 97.31 84 ILE A C 1
ATOM 660 O O . ILE A 1 84 ? -0.748 -1.189 9.450 1.00 97.31 84 ILE A O 1
ATOM 664 N N . VAL A 1 85 ? 0.270 -3.151 9.070 1.00 97.25 85 VAL A N 1
ATOM 665 C CA . VAL A 1 85 ? -0.024 -3.701 10.405 1.00 97.25 85 VAL A CA 1
ATOM 666 C C . VAL A 1 85 ? 0.386 -2.749 11.538 1.00 97.25 85 VAL A C 1
ATOM 668 O O . VAL A 1 85 ? -0.459 -2.537 12.404 1.00 97.25 85 VAL A O 1
ATOM 671 N N . PRO A 1 86 ? 1.593 -2.138 11.546 1.00 94.69 86 PRO A N 1
ATOM 672 C CA . PRO A 1 86 ? 1.969 -1.185 12.593 1.00 94.69 86 PRO A CA 1
ATOM 673 C C . PRO A 1 86 ? 1.057 0.046 12.631 1.00 94.69 86 PRO A C 1
ATOM 675 O O . PRO A 1 86 ? 0.655 0.471 13.703 1.00 94.69 86 PRO A O 1
ATOM 678 N N . ILE A 1 87 ? 0.655 0.553 11.463 1.00 95.50 87 ILE A N 1
ATOM 679 C CA . ILE A 1 87 ? -0.233 1.716 11.342 1.00 95.50 87 ILE A CA 1
ATOM 680 C C . ILE A 1 87 ? -1.620 1.399 11.916 1.00 95.50 87 ILE A C 1
ATOM 682 O O . ILE A 1 87 ? -2.211 2.212 12.614 1.00 95.50 87 ILE A O 1
ATOM 686 N N . VAL A 1 88 ? -2.148 0.197 11.664 1.00 96.62 88 VAL A N 1
ATOM 687 C CA . VAL A 1 88 ? -3.429 -0.226 12.253 1.00 96.62 88 VAL A CA 1
ATOM 688 C C . VAL A 1 88 ? -3.328 -0.339 13.777 1.00 96.62 88 VAL A C 1
ATOM 690 O O . VAL A 1 88 ? -4.291 -0.010 14.459 1.00 96.62 88 VAL A O 1
ATOM 693 N N . GLN A 1 89 ? -2.180 -0.757 14.322 1.00 94.12 89 GLN A N 1
ATOM 694 C CA . GLN A 1 89 ? -1.973 -0.765 15.776 1.00 94.12 89 GLN A CA 1
ATOM 695 C C . GLN A 1 89 ? -1.977 0.657 16.350 1.00 94.12 89 GLN A C 1
ATOM 697 O O . GLN A 1 89 ? -2.675 0.899 17.327 1.00 94.12 89 GLN A O 1
ATOM 702 N N . GLU A 1 90 ? -1.310 1.612 15.696 1.00 94.06 90 GLU A N 1
ATOM 703 C CA . GLU A 1 90 ? -1.351 3.027 16.098 1.00 94.06 90 GLU A CA 1
ATOM 704 C C . GLU A 1 90 ? -2.790 3.583 16.093 1.00 94.06 90 GLU A C 1
ATOM 706 O O . GLU A 1 90 ? -3.193 4.275 17.027 1.00 94.06 90 GLU A O 1
ATOM 711 N N . VAL A 1 91 ? -3.620 3.219 15.106 1.00 94.31 91 VAL A N 1
ATOM 712 C CA . VAL A 1 91 ? -5.051 3.587 15.108 1.00 94.31 91 VAL A CA 1
ATOM 713 C C . VAL A 1 91 ? -5.778 3.019 16.330 1.00 94.31 91 VAL A C 1
ATOM 715 O O . VAL A 1 91 ? -6.567 3.728 16.956 1.00 94.31 91 VAL A O 1
ATOM 718 N N . MET A 1 92 ? -5.506 1.765 16.704 1.00 93.25 92 MET A N 1
ATOM 719 C CA . MET A 1 92 ? -6.104 1.145 17.896 1.00 93.25 92 MET A CA 1
ATOM 720 C C . MET A 1 92 ? -5.602 1.762 19.210 1.00 93.25 92 MET A C 1
ATOM 722 O O . MET A 1 92 ? -6.318 1.727 20.209 1.00 93.25 92 MET A O 1
ATOM 726 N N . GLU A 1 93 ? -4.410 2.359 19.207 1.00 91.94 93 GLU A N 1
ATOM 727 C CA . GLU A 1 93 ? -3.853 3.139 20.321 1.00 91.94 93 GLU A CA 1
ATOM 728 C C . GLU A 1 93 ? -4.415 4.575 20.390 1.00 91.94 93 GLU A C 1
ATOM 730 O O . GLU A 1 93 ? -4.141 5.302 21.345 1.00 91.94 93 GLU A O 1
ATOM 735 N N . GLY A 1 94 ? -5.243 4.979 19.418 1.00 92.25 94 GLY A N 1
ATOM 736 C CA . GLY A 1 94 ? -5.913 6.282 19.387 1.00 92.25 94 GLY A CA 1
ATOM 737 C C . GLY A 1 94 ? -5.209 7.347 18.541 1.00 92.25 94 GLY A C 1
ATOM 738 O O . GLY A 1 94 ? -5.553 8.526 18.648 1.00 92.25 94 GLY A O 1
ATOM 739 N N . PHE A 1 95 ? -4.246 6.965 17.698 1.00 93.31 95 PHE A N 1
ATOM 740 C CA . PHE A 1 95 ? -3.570 7.887 16.785 1.00 93.31 95 PHE A CA 1
ATOM 741 C C . PHE A 1 95 ? -4.311 8.049 15.451 1.00 93.31 95 PHE A C 1
ATOM 743 O O . PHE A 1 95 ? -4.950 7.134 14.931 1.00 93.31 95 PHE A O 1
ATOM 750 N N . ASN A 1 96 ? -4.175 9.236 14.855 1.00 93.50 96 ASN A N 1
ATOM 751 C CA . ASN A 1 96 ? -4.679 9.511 13.514 1.00 93.50 96 ASN A CA 1
ATOM 752 C C . ASN A 1 96 ? -3.637 9.104 12.473 1.00 93.50 96 ASN A C 1
ATOM 754 O O . ASN A 1 96 ? -2.586 9.736 12.359 1.00 93.50 96 ASN A O 1
ATOM 758 N N . CYS A 1 97 ? -3.962 8.102 11.663 1.00 94.50 97 CYS A N 1
ATOM 759 C CA . CYS A 1 97 ? -3.086 7.619 10.604 1.00 94.50 97 CYS A CA 1
ATOM 760 C C . CYS A 1 97 ? -3.689 7.885 9.222 1.00 94.50 97 CYS A C 1
ATOM 762 O O . CYS A 1 97 ? -4.898 7.787 9.021 1.00 94.50 97 CYS A O 1
ATOM 764 N N . THR A 1 98 ? -2.846 8.206 8.240 1.00 95.31 98 THR A N 1
ATOM 765 C CA . THR A 1 98 ? -3.269 8.429 6.849 1.00 95.31 98 THR A CA 1
ATOM 766 C C . THR A 1 98 ? -2.355 7.669 5.899 1.00 95.31 98 THR A C 1
ATOM 768 O O . THR A 1 98 ? -1.135 7.766 5.989 1.00 95.31 98 THR A O 1
ATOM 771 N N . ILE A 1 99 ? -2.952 6.928 4.964 1.00 96.56 99 ILE A N 1
ATOM 772 C CA . ILE A 1 99 ? -2.245 6.208 3.902 1.00 96.56 99 ILE A CA 1
ATOM 773 C C . ILE A 1 99 ? -2.844 6.642 2.569 1.00 96.56 99 ILE A C 1
ATOM 775 O O . ILE A 1 99 ? -4.053 6.555 2.371 1.00 96.56 99 ILE A O 1
ATOM 779 N N . PHE A 1 100 ? -1.995 7.054 1.634 1.00 95.88 100 PHE A N 1
ATOM 780 C CA . PHE A 1 100 ? -2.394 7.333 0.260 1.00 95.88 100 PHE A CA 1
ATOM 781 C C . PHE A 1 100 ? -1.406 6.691 -0.714 1.00 95.88 100 PHE A C 1
ATOM 783 O O . PHE A 1 100 ? -0.223 6.526 -0.419 1.00 95.88 100 PHE A O 1
ATOM 790 N N . ALA A 1 101 ? -1.901 6.308 -1.888 1.00 97.38 101 ALA A N 1
ATOM 791 C CA . ALA A 1 101 ? -1.087 5.753 -2.960 1.00 97.38 101 ALA A CA 1
ATOM 792 C C . ALA A 1 101 ? -0.904 6.799 -4.063 1.00 97.38 101 ALA A C 1
ATOM 794 O O . ALA A 1 101 ? -1.877 7.368 -4.553 1.00 97.38 101 ALA A O 1
ATOM 795 N N . TYR A 1 102 ? 0.337 7.012 -4.498 1.00 97.44 102 TYR A N 1
ATOM 796 C CA . TYR A 1 102 ? 0.684 7.990 -5.528 1.00 97.44 102 TYR A CA 1
ATOM 797 C C . TYR A 1 102 ? 1.454 7.340 -6.684 1.00 97.44 102 TYR A C 1
ATOM 799 O O . TYR A 1 102 ? 2.205 6.385 -6.496 1.00 97.44 102 TYR A O 1
ATOM 807 N N . GLY A 1 103 ? 1.251 7.849 -7.901 1.00 96.44 103 GLY A N 1
ATOM 808 C CA . GLY A 1 103 ? 1.899 7.349 -9.113 1.00 96.44 103 GLY A CA 1
ATOM 809 C C . GLY A 1 103 ? 1.068 7.572 -10.375 1.00 96.44 103 GLY A C 1
ATOM 810 O O . GLY A 1 103 ? -0.089 7.991 -10.314 1.00 96.44 103 GLY A O 1
ATOM 811 N N . GLN A 1 104 ? 1.644 7.258 -11.533 1.00 95.62 104 GLN A N 1
ATOM 812 C CA . GLN A 1 104 ? 0.978 7.375 -12.835 1.00 95.62 104 GLN A CA 1
ATOM 813 C C . GLN A 1 104 ? -0.268 6.465 -12.935 1.00 95.62 104 GLN A C 1
ATOM 815 O O . GLN A 1 104 ? -0.444 5.500 -12.185 1.00 95.62 104 GLN A O 1
ATOM 820 N 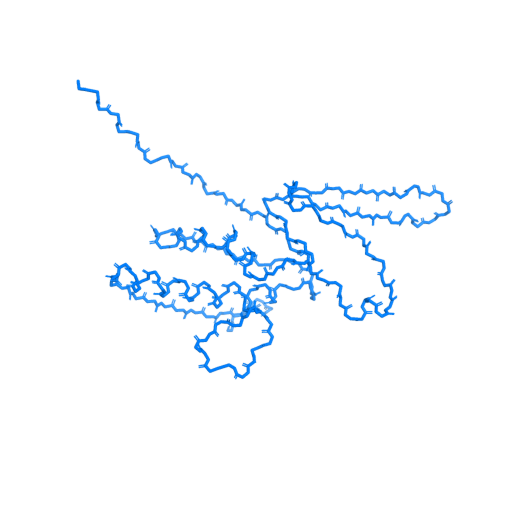N . THR A 1 105 ? -1.202 6.779 -13.832 1.00 94.50 105 THR A N 1
ATOM 821 C CA . THR A 1 105 ? -2.319 5.880 -14.170 1.00 94.50 105 THR A CA 1
ATOM 822 C C . THR A 1 105 ? -1.795 4.515 -14.627 1.00 94.50 105 THR A C 1
ATOM 824 O O . THR A 1 105 ? -0.816 4.437 -15.360 1.00 94.50 105 THR A O 1
ATOM 827 N N . GLY A 1 106 ? -2.416 3.428 -14.156 1.00 92.75 106 GLY A N 1
ATOM 828 C CA . GLY A 1 106 ? -2.008 2.060 -14.504 1.00 92.75 106 GLY A CA 1
ATOM 829 C C . GLY A 1 106 ? -0.807 1.496 -13.727 1.00 92.75 106 GLY A C 1
ATOM 830 O O . GLY A 1 106 ? -0.407 0.362 -13.978 1.00 92.75 106 GLY A O 1
ATOM 831 N N . THR A 1 107 ? -0.232 2.216 -12.754 1.00 94.62 107 THR A N 1
ATOM 832 C CA . THR A 1 107 ? 0.896 1.697 -11.944 1.00 94.62 107 THR A CA 1
ATOM 833 C C . THR A 1 107 ? 0.476 0.858 -10.734 1.00 94.62 107 THR A C 1
ATOM 835 O O . THR A 1 107 ? 1.333 0.354 -10.016 1.00 94.62 107 THR A O 1
ATOM 838 N N . GLY A 1 108 ? -0.829 0.677 -10.504 1.00 95.75 108 GLY A N 1
ATOM 839 C CA . GLY A 1 108 ? -1.340 -0.178 -9.427 1.00 95.75 108 GLY A CA 1
ATOM 840 C C . GLY A 1 108 ? -1.697 0.542 -8.121 1.00 95.75 108 GLY A C 1
ATOM 841 O O . GLY A 1 108 ? -1.711 -0.099 -7.071 1.00 95.75 108 GLY A O 1
ATOM 842 N N . LYS A 1 109 ? -2.026 1.844 -8.161 1.00 97.31 109 LYS A N 1
ATOM 843 C CA . LYS A 1 109 ? -2.572 2.583 -7.000 1.00 97.31 109 LYS A CA 1
ATOM 844 C C . LYS A 1 109 ? -3.839 1.919 -6.441 1.00 97.31 109 LYS A C 1
ATOM 846 O O . LYS A 1 109 ? -3.833 1.458 -5.304 1.00 97.31 109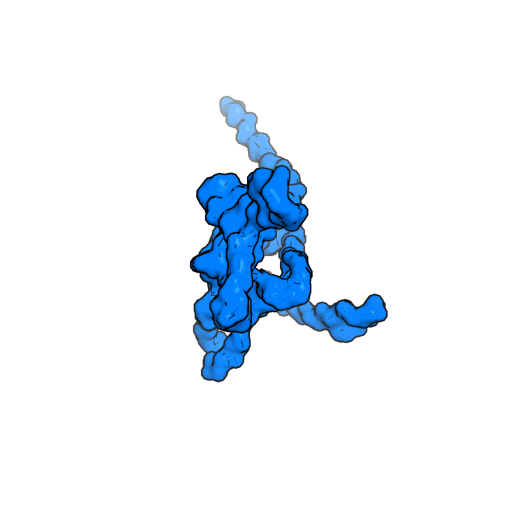 LYS A O 1
ATOM 851 N N . THR A 1 110 ? -4.875 1.780 -7.275 1.00 95.88 110 THR A N 1
ATOM 852 C CA . THR A 1 110 ? -6.141 1.104 -6.934 1.00 95.88 110 THR A CA 1
ATOM 853 C C . THR A 1 110 ? -5.905 -0.348 -6.536 1.00 95.88 110 THR A C 1
ATOM 855 O O . THR A 1 110 ? -6.403 -0.794 -5.511 1.00 95.88 110 THR A O 1
ATOM 858 N N . TYR A 1 111 ? -5.042 -1.064 -7.265 1.00 96.12 111 TYR A N 1
ATOM 859 C CA . TYR A 1 111 ? -4.661 -2.430 -6.898 1.00 96.12 111 TYR A CA 1
ATOM 860 C C . TYR A 1 111 ? -4.041 -2.502 -5.496 1.00 96.12 111 TYR A C 1
ATOM 862 O O . TYR A 1 111 ? -4.318 -3.427 -4.747 1.00 96.12 111 TYR A O 1
ATOM 870 N N . THR A 1 112 ? -3.224 -1.526 -5.098 1.00 97.69 112 THR A N 1
ATOM 871 C CA . THR A 1 112 ? -2.635 -1.492 -3.752 1.00 97.69 112 THR A CA 1
ATOM 872 C C . THR A 1 112 ? -3.689 -1.247 -2.678 1.00 97.69 112 THR A C 1
ATOM 874 O O . THR A 1 112 ? -3.713 -1.970 -1.684 1.00 97.69 112 THR A O 1
ATOM 877 N N . MET A 1 113 ? -4.576 -0.271 -2.880 1.00 97.00 113 MET A N 1
ATOM 878 C CA . MET A 1 113 ? -5.563 0.113 -1.868 1.00 97.00 113 MET A CA 1
ATOM 879 C C . MET A 1 113 ? -6.735 -0.869 -1.772 1.00 97.00 113 MET A C 1
ATOM 881 O O . MET A 1 113 ? -7.088 -1.290 -0.675 1.00 97.00 113 MET A O 1
ATOM 885 N N . GLU A 1 114 ? -7.299 -1.290 -2.898 1.00 94.44 114 GLU A N 1
ATOM 886 C CA . GLU A 1 114 ? -8.518 -2.107 -2.947 1.00 94.44 114 GLU A CA 1
ATOM 887 C C . GLU A 1 114 ? -8.222 -3.578 -3.242 1.00 94.44 114 GLU A C 1
ATOM 889 O O . GLU A 1 114 ? -8.771 -4.471 -2.592 1.00 94.44 114 GLU A O 1
ATOM 894 N N . GLY A 1 115 ? -7.297 -3.836 -4.166 1.00 93.06 115 GLY A N 1
ATOM 895 C CA . GLY A 1 115 ? -6.939 -5.180 -4.606 1.00 93.06 115 GLY A CA 1
ATOM 896 C C . GLY A 1 115 ? -7.272 -5.474 -6.062 1.00 93.06 115 GLY A C 1
ATOM 897 O O . GLY A 1 115 ? -7.546 -4.577 -6.856 1.00 93.06 115 GLY A O 1
ATOM 898 N N . GLY A 1 116 ? -7.194 -6.756 -6.416 1.00 85.31 116 GLY A N 1
ATOM 899 C CA . GLY A 1 116 ? -7.674 -7.258 -7.704 1.00 85.31 116 GLY A CA 1
ATOM 900 C C . GLY A 1 116 ? -9.206 -7.299 -7.793 1.00 85.31 116 GLY A C 1
ATOM 901 O O . GLY A 1 116 ? -9.883 -7.033 -6.795 1.00 85.31 116 GLY A O 1
ATOM 902 N N . PRO A 1 117 ? -9.765 -7.652 -8.968 1.00 73.25 117 PRO A N 1
ATOM 903 C CA . PRO A 1 117 ? -11.205 -7.791 -9.158 1.00 73.25 117 PRO A CA 1
ATOM 904 C C . PRO A 1 117 ? -11.823 -8.644 -8.049 1.00 73.25 117 PRO A C 1
ATOM 906 O O . PRO A 1 117 ? -11.314 -9.723 -7.731 1.00 73.25 117 PRO A O 1
ATOM 909 N N . ARG A 1 118 ? -12.917 -8.156 -7.453 1.00 65.25 118 ARG A N 1
ATOM 910 C CA . ARG A 1 118 ? -13.674 -8.922 -6.461 1.00 65.25 118 ARG A CA 1
ATOM 911 C C . ARG A 1 118 ? -14.237 -10.152 -7.173 1.00 65.25 118 ARG A C 1
ATOM 913 O O . ARG A 1 118 ? -15.136 -10.031 -7.998 1.00 65.25 118 ARG A O 1
ATOM 920 N N . GLY A 1 119 ? -13.659 -11.320 -6.905 1.00 61.28 119 GLY A N 1
ATOM 921 C CA . GLY A 1 119 ? -14.258 -12.586 -7.313 1.00 61.28 119 GLY A CA 1
ATOM 922 C C . GLY A 1 119 ? -15.623 -12.767 -6.647 1.00 61.28 119 GLY A C 1
ATOM 923 O O . GLY A 1 119 ? -15.975 -12.033 -5.723 1.00 61.28 119 GLY A O 1
ATOM 924 N N . SER A 1 120 ? -16.378 -13.768 -7.094 1.00 55.59 120 SER A N 1
ATOM 925 C CA . SER A 1 120 ? -17.627 -14.223 -6.471 1.00 55.59 120 SER A CA 1
ATOM 926 C C . SER A 1 120 ? -17.360 -14.926 -5.131 1.00 55.59 120 SER A C 1
ATOM 928 O O . SER A 1 120 ? -17.708 -16.092 -4.955 1.00 55.59 120 SER A O 1
ATOM 930 N N . ASP A 1 121 ? -16.643 -14.260 -4.232 1.00 60.03 121 ASP A N 1
ATOM 931 C CA . ASP A 1 121 ? -16.340 -14.761 -2.899 1.00 60.03 121 ASP A CA 1
ATOM 932 C C . ASP A 1 121 ? -17.495 -14.384 -1.969 1.00 60.03 121 ASP A C 1
ATOM 934 O O . ASP A 1 121 ? -18.021 -13.270 -2.028 1.00 60.03 121 ASP A O 1
ATOM 938 N N . ASP A 1 122 ? -17.893 -15.305 -1.101 1.00 62.72 122 ASP A N 1
ATOM 939 C CA . ASP A 1 122 ? -19.039 -15.177 -0.190 1.00 62.72 122 ASP A CA 1
ATOM 940 C C . ASP A 1 122 ? -18.773 -14.214 0.990 1.00 62.72 122 ASP A C 1
ATOM 942 O O . ASP A 1 122 ? -19.515 -14.179 1.972 1.00 62.72 122 ASP A O 1
ATOM 946 N N . GLY A 1 123 ? -17.698 -13.423 0.893 1.00 62.41 123 GLY A N 1
ATOM 947 C CA . GLY A 1 123 ? -17.266 -12.429 1.872 1.00 62.41 123 GLY A CA 1
ATOM 948 C C . GLY A 1 123 ? -16.598 -13.018 3.115 1.00 62.41 123 GLY A C 1
ATOM 949 O O . GLY A 1 123 ? -16.169 -12.251 3.977 1.00 62.41 123 GLY A O 1
ATOM 950 N N . ARG A 1 124 ? -16.477 -14.349 3.235 1.00 66.06 124 ARG A N 1
ATOM 951 C CA . ARG A 1 124 ? -15.948 -14.987 4.456 1.00 66.06 124 ARG A CA 1
ATOM 952 C C . ARG A 1 124 ? -14.429 -15.055 4.510 1.00 66.06 124 ARG A C 1
ATOM 954 O O . ARG A 1 124 ? -13.865 -15.133 5.602 1.00 66.06 124 ARG A O 1
ATOM 961 N N . LYS A 1 125 ? -13.746 -15.046 3.365 1.00 77.38 125 LYS A N 1
ATOM 962 C CA . LYS A 1 125 ? -12.280 -15.053 3.300 1.00 77.38 125 LYS A CA 1
ATOM 963 C C . LYS A 1 125 ? -11.778 -13.875 2.482 1.00 77.38 125 LYS A C 1
ATOM 965 O O . LYS A 1 125 ? -12.376 -13.461 1.502 1.00 77.38 125 LYS A O 1
ATOM 970 N N . LEU A 1 126 ? -10.650 -13.310 2.909 1.00 83.56 126 LEU A N 1
ATOM 971 C CA . LEU A 1 126 ? -9.965 -12.316 2.096 1.00 83.56 126 LEU A CA 1
ATOM 972 C C . LEU A 1 1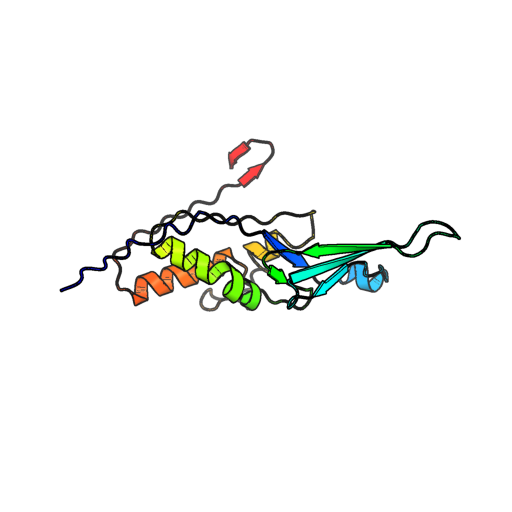26 ? -9.215 -13.024 0.977 1.00 83.56 126 LEU A C 1
ATOM 974 O O . LEU A 1 126 ? -8.337 -13.850 1.238 1.00 83.56 126 LEU A O 1
ATOM 978 N N . SER A 1 127 ? -9.511 -12.631 -0.259 1.00 88.62 127 SER A N 1
ATOM 979 C CA . SER A 1 127 ? -8.698 -12.990 -1.417 1.00 88.62 127 SER A CA 1
ATOM 980 C C . SER A 1 127 ? -7.217 -12.656 -1.165 1.00 88.62 127 SER A C 1
ATOM 982 O O . SER A 1 127 ? -6.908 -11.592 -0.613 1.00 88.62 127 SER A O 1
ATOM 984 N N . PRO A 1 128 ? -6.266 -13.488 -1.631 1.00 89.94 128 PRO A N 1
ATOM 985 C CA . PRO A 1 128 ? -4.846 -13.136 -1.638 1.00 89.94 128 PRO A CA 1
ATOM 986 C C . PRO A 1 128 ? -4.565 -11.794 -2.329 1.00 89.94 128 PRO A C 1
ATOM 988 O O . PRO A 1 128 ? -3.609 -11.102 -1.974 1.00 89.94 128 PRO A O 1
ATOM 991 N N . GLN A 1 129 ? -5.428 -11.390 -3.267 1.00 91.50 129 GLN A N 1
ATOM 992 C CA . GLN A 1 129 ? -5.320 -10.124 -3.989 1.00 91.50 129 GLN A CA 1
ATOM 993 C C . GLN A 1 129 ? -5.958 -8.929 -3.266 1.00 91.50 129 GLN A C 1
ATOM 995 O O . GLN A 1 129 ? -5.798 -7.806 -3.743 1.00 91.50 129 GLN A O 1
ATOM 1000 N N . ALA A 1 130 ? -6.641 -9.129 -2.132 1.00 93.94 130 ALA A N 1
ATOM 1001 C CA . ALA A 1 130 ? -7.239 -8.046 -1.352 1.00 93.94 130 ALA A CA 1
ATOM 1002 C C . ALA A 1 130 ? -6.182 -6.993 -0.980 1.00 93.94 130 ALA A C 1
ATOM 1004 O O . ALA A 1 130 ? -5.075 -7.348 -0.556 1.00 93.94 130 ALA A O 1
ATOM 1005 N N . GLY A 1 131 ? -6.515 -5.718 -1.175 1.00 96.06 131 GLY A N 1
ATOM 1006 C CA . GLY A 1 131 ? -5.628 -4.587 -0.915 1.00 96.06 131 GLY A CA 1
ATOM 1007 C C . GLY A 1 131 ? -5.569 -4.166 0.549 1.00 96.06 131 GLY A C 1
ATOM 1008 O O . GLY A 1 131 ? -5.994 -4.888 1.453 1.00 96.06 131 GLY A O 1
ATOM 1009 N N . VAL A 1 132 ? -5.023 -2.974 0.769 1.00 97.62 132 VAL A N 1
ATOM 1010 C CA . VAL A 1 132 ? -4.857 -2.359 2.091 1.00 97.62 132 VAL A CA 1
ATOM 1011 C C . VAL A 1 132 ? -6.193 -2.164 2.813 1.00 97.62 132 VAL A C 1
ATOM 1013 O O . VAL A 1 132 ? -6.317 -2.596 3.954 1.00 97.62 132 VAL A O 1
ATOM 1016 N N . ILE A 1 133 ? -7.196 -1.580 2.153 1.00 96.19 133 ILE A N 1
ATOM 1017 C CA . ILE A 1 133 ? -8.494 -1.226 2.750 1.00 96.19 133 ILE A CA 1
ATOM 1018 C C . ILE A 1 133 ? -9.226 -2.456 3.319 1.00 96.19 133 ILE A C 1
ATOM 1020 O O . ILE A 1 133 ? -9.497 -2.472 4.520 1.00 96.19 133 ILE A O 1
ATOM 1024 N N . PRO A 1 134 ? -9.529 -3.514 2.535 1.00 94.62 134 PRO A N 1
ATOM 1025 C CA . PRO A 1 134 ? -10.261 -4.667 3.067 1.00 94.62 134 PRO A CA 1
ATOM 1026 C C . PRO A 1 134 ? -9.482 -5.428 4.150 1.00 94.62 134 PRO A C 1
ATOM 1028 O O . PRO A 1 134 ? -10.087 -5.984 5.066 1.00 94.62 134 PRO A O 1
ATOM 1031 N N . ARG A 1 135 ? -8.142 -5.442 4.082 1.00 95.81 135 ARG A N 1
ATOM 1032 C CA . ARG A 1 135 ? -7.297 -6.055 5.119 1.00 95.81 135 ARG A CA 1
ATOM 1033 C C . ARG A 1 135 ? -7.309 -5.248 6.419 1.00 95.81 135 ARG A C 1
ATOM 1035 O O . ARG A 1 135 ? -7.445 -5.855 7.476 1.00 95.81 135 ARG A O 1
ATOM 1042 N N . ALA A 1 136 ? -7.229 -3.919 6.328 1.00 97.00 136 ALA A N 1
ATOM 1043 C CA . ALA A 1 136 ? -7.305 -3.013 7.474 1.00 97.00 136 ALA A CA 1
ATOM 1044 C C . ALA A 1 136 ? -8.641 -3.142 8.196 1.00 97.00 136 ALA A C 1
ATOM 1046 O O . ALA A 1 136 ? -8.657 -3.327 9.407 1.00 97.00 136 ALA A O 1
ATOM 1047 N N . ILE A 1 137 ? -9.747 -3.149 7.445 1.00 94.88 137 ILE A N 1
ATOM 1048 C CA . ILE A 1 137 ? -11.083 -3.358 8.009 1.00 94.88 137 ILE A CA 1
ATOM 1049 C C . ILE A 1 137 ? -11.130 -4.683 8.779 1.00 94.88 137 ILE A C 1
ATOM 1051 O O . ILE A 1 137 ? -11.488 -4.683 9.953 1.00 94.88 137 ILE A O 1
ATOM 1055 N N . LYS A 1 138 ? -10.706 -5.799 8.164 1.00 94.00 138 LYS A N 1
ATOM 1056 C CA . LYS A 1 138 ? -10.692 -7.106 8.843 1.00 94.00 138 LYS A CA 1
ATOM 1057 C C . LYS A 1 138 ? -9.860 -7.081 10.125 1.00 94.00 138 LYS A C 1
ATOM 1059 O O . LYS A 1 138 ? -10.344 -7.533 11.153 1.00 94.00 138 LYS A O 1
ATOM 1064 N N . GLN A 1 139 ? -8.645 -6.535 10.071 1.00 95.56 139 GLN A N 1
ATOM 1065 C CA . GLN A 1 139 ? -7.764 -6.476 11.238 1.00 95.56 139 GLN A CA 1
ATOM 1066 C C . GLN A 1 139 ? -8.355 -5.617 12.363 1.00 95.56 139 GLN A C 1
ATOM 1068 O O . GLN A 1 139 ? -8.250 -5.997 13.523 1.00 95.56 139 GLN A O 1
ATOM 1073 N N . ILE A 1 140 ? -8.975 -4.477 12.044 1.00 95.75 140 ILE A N 1
ATOM 1074 C CA . ILE A 1 140 ? -9.611 -3.612 13.049 1.00 95.75 140 ILE A CA 1
ATOM 1075 C C . ILE A 1 140 ? -10.722 -4.375 13.774 1.00 95.75 140 ILE A C 1
ATOM 1077 O O . ILE A 1 140 ? -10.743 -4.390 15.001 1.00 95.75 140 ILE A O 1
ATOM 1081 N N . PHE A 1 141 ? -11.606 -5.055 13.037 1.00 94.56 141 PHE A N 1
ATOM 1082 C CA . PHE A 1 141 ? -12.665 -5.863 13.652 1.00 94.56 141 PHE A CA 1
ATOM 1083 C C . PHE A 1 141 ? -12.103 -7.024 14.483 1.00 94.56 141 PHE A C 1
ATOM 1085 O O . PHE A 1 141 ? -12.551 -7.223 15.609 1.00 94.56 141 PHE A O 1
ATOM 1092 N N . GLU A 1 142 ? -11.075 -7.724 13.991 1.00 93.56 142 GLU A N 1
ATOM 1093 C CA . GLU A 1 142 ? -10.394 -8.783 14.752 1.00 93.56 142 GLU A CA 1
ATOM 1094 C C . GLU A 1 142 ? -9.806 -8.262 16.075 1.00 93.56 142 GLU A C 1
ATOM 1096 O O . GLU A 1 142 ? -9.904 -8.945 17.091 1.00 93.56 142 GLU A O 1
ATOM 1101 N N . LEU A 1 143 ? -9.231 -7.052 16.086 1.00 94.38 143 LEU A N 1
ATOM 1102 C CA . LEU A 1 143 ? -8.660 -6.440 17.292 1.00 94.38 143 LEU A CA 1
ATOM 1103 C C . LEU A 1 143 ? -9.734 -5.964 18.278 1.00 94.38 143 LEU A C 1
ATOM 1105 O O . LEU A 1 143 ? -9.563 -6.114 19.487 1.00 94.38 143 LEU A O 1
ATOM 1109 N N . ILE A 1 144 ? -10.846 -5.411 17.784 1.00 94.56 144 ILE A N 1
ATOM 1110 C CA . ILE A 1 144 ? -11.988 -5.022 18.628 1.00 94.56 144 ILE A CA 1
ATOM 1111 C C . ILE A 1 144 ? -12.562 -6.257 19.334 1.00 94.56 144 ILE A C 1
ATOM 1113 O O . ILE A 1 144 ? -12.765 -6.231 20.551 1.00 94.56 144 ILE A O 1
ATOM 1117 N N . GLU A 1 145 ? -12.774 -7.346 18.586 1.00 92.75 145 GLU A N 1
ATOM 1118 C CA . GLU A 1 145 ? -13.273 -8.615 19.122 1.00 92.75 145 GLU A CA 1
ATOM 1119 C C . GLU A 1 145 ? -12.288 -9.233 20.123 1.00 92.75 145 GLU A C 1
ATOM 1121 O O . GLU A 1 145 ? -12.689 -9.609 21.227 1.00 92.75 145 GLU A O 1
ATOM 1126 N N . SER A 1 146 ? -10.993 -9.298 19.787 1.00 93.19 146 SER A N 1
ATOM 1127 C CA . SER A 1 146 ? -9.987 -9.923 20.658 1.00 93.19 146 SER A CA 1
ATOM 1128 C C . SER A 1 146 ? -9.788 -9.178 21.973 1.00 93.19 146 SER A C 1
ATOM 1130 O O . SER A 1 146 ? -9.522 -9.802 22.999 1.00 93.19 146 SER A O 1
ATOM 1132 N N . ASN A 1 147 ? -9.919 -7.852 21.952 1.00 91.56 147 ASN A N 1
ATOM 1133 C CA . ASN A 1 147 ? -9.714 -7.008 23.125 1.00 91.56 147 ASN A CA 1
ATOM 1134 C C . ASN A 1 147 ? -11.007 -6.770 23.921 1.00 91.56 147 ASN A C 1
ATOM 1136 O O . ASN A 1 147 ? -10.956 -6.098 24.949 1.00 91.56 147 ASN A O 1
ATOM 1140 N N . SER A 1 148 ? -12.151 -7.308 23.469 1.00 87.94 148 SER A N 1
ATOM 1141 C CA . SER A 1 148 ? -13.472 -7.080 24.083 1.00 87.94 148 SER A CA 1
ATOM 1142 C C . SER A 1 148 ? -13.767 -5.587 24.304 1.00 87.94 148 SER A C 1
ATOM 1144 O O . SER A 1 148 ? -14.260 -5.184 25.357 1.00 87.94 148 SER A O 1
ATOM 1146 N N . MET A 1 149 ? -13.403 -4.754 23.324 1.00 84.56 149 MET A N 1
ATOM 1147 C CA . MET A 1 149 ? -13.545 -3.300 23.413 1.00 84.56 149 MET A CA 1
ATOM 1148 C C . MET A 1 149 ? -14.943 -2.865 22.974 1.00 84.56 149 MET A C 1
ATOM 1150 O O . MET A 1 149 ? -15.329 -3.099 21.830 1.00 84.56 149 MET A O 1
ATOM 1154 N N . ASP A 1 150 ? -15.658 -2.128 23.823 1.00 90.06 150 ASP A N 1
ATOM 1155 C CA . ASP A 1 150 ? -16.884 -1.438 23.412 1.00 90.06 150 ASP A CA 1
ATOM 1156 C C . ASP A 1 150 ? -16.537 -0.303 22.441 1.00 90.06 150 ASP A C 1
ATOM 1158 O O . ASP A 1 150 ? -16.068 0.767 22.830 1.00 90.06 150 ASP A O 1
ATOM 1162 N N . SER A 1 151 ? -16.736 -0.558 21.147 1.00 89.44 151 SER A N 1
ATOM 1163 C CA . SER A 1 151 ? -16.318 0.333 20.062 1.00 89.44 151 SER A CA 1
ATOM 1164 C C . SER A 1 151 ? -17.458 0.598 19.086 1.00 89.44 151 SER A C 1
ATOM 1166 O O . SER A 1 151 ? -18.219 -0.297 18.728 1.00 89.44 151 SER A O 1
ATOM 1168 N N . THR A 1 152 ? -17.554 1.837 18.600 1.00 93.00 152 THR A N 1
ATOM 1169 C CA . THR A 1 152 ? -18.443 2.199 17.487 1.00 93.00 152 THR A CA 1
ATOM 1170 C C . THR A 1 152 ? -17.605 2.512 16.257 1.00 93.00 152 THR A C 1
ATOM 1172 O O . THR A 1 152 ? -16.856 3.485 16.251 1.00 93.00 152 THR A O 1
ATOM 1175 N N . VAL A 1 153 ? -17.765 1.721 15.196 1.00 93.12 153 VAL A N 1
ATOM 1176 C CA . VAL A 1 153 ? -17.067 1.931 13.922 1.00 93.12 153 VAL A CA 1
ATOM 1177 C C . VAL A 1 153 ? -17.982 2.676 12.953 1.00 93.12 153 VAL A C 1
ATOM 1179 O O . VAL A 1 153 ? -19.128 2.283 12.738 1.00 93.12 153 VAL A O 1
ATOM 1182 N N . LYS A 1 154 ? -17.475 3.755 12.352 1.00 95.06 154 LYS A N 1
ATOM 1183 C CA . LYS A 1 154 ? -18.148 4.507 11.284 1.00 95.06 154 LYS A CA 1
ATOM 1184 C C . LYS A 1 154 ? -17.221 4.592 10.080 1.00 95.06 154 LYS A C 1
ATOM 1186 O O . LYS A 1 154 ? -16.023 4.794 10.245 1.00 95.06 154 LYS A O 1
ATOM 1191 N N . VAL A 1 155 ? -17.780 4.449 8.882 1.00 93.75 155 VAL A N 1
ATOM 1192 C CA . VAL A 1 155 ? -17.034 4.501 7.620 1.00 93.75 155 VAL A CA 1
ATOM 1193 C C . VAL A 1 155 ? -17.728 5.475 6.681 1.00 93.75 155 VAL A C 1
ATOM 1195 O O . VAL A 1 155 ? -18.952 5.461 6.562 1.00 93.75 155 VAL A O 1
ATOM 1198 N N . SER A 1 156 ? -16.937 6.296 6.002 1.00 94.38 156 SER A N 1
ATOM 1199 C CA . SER A 1 156 ? -17.361 7.110 4.869 1.00 94.38 156 SER A CA 1
ATOM 1200 C C . SER A 1 156 ? -16.458 6.812 3.674 1.00 94.38 156 SER A C 1
ATOM 1202 O O . SER A 1 156 ? -15.279 6.495 3.831 1.00 94.38 156 SER A O 1
ATOM 1204 N N . PHE A 1 157 ? -17.026 6.884 2.475 1.00 92.56 157 PHE A N 1
ATOM 1205 C CA . PHE A 1 157 ? -16.303 6.771 1.215 1.00 92.56 157 PHE A CA 1
ATOM 1206 C C . PHE A 1 157 ? -16.662 7.997 0.386 1.00 92.56 157 PHE A C 1
ATOM 1208 O O . PHE A 1 157 ? -17.845 8.242 0.171 1.00 92.56 157 PHE A O 1
ATOM 1215 N N . LEU A 1 158 ? -15.654 8.788 0.027 1.00 92.50 158 LEU A N 1
ATOM 1216 C CA . LEU A 1 158 ? -15.805 10.014 -0.748 1.00 92.50 158 LEU A CA 1
ATOM 1217 C C . LEU A 1 158 ? -14.891 9.926 -1.966 1.00 92.50 158 LEU A C 1
ATOM 1219 O O . LEU A 1 158 ? -13.728 9.523 -1.843 1.00 92.50 158 LEU A O 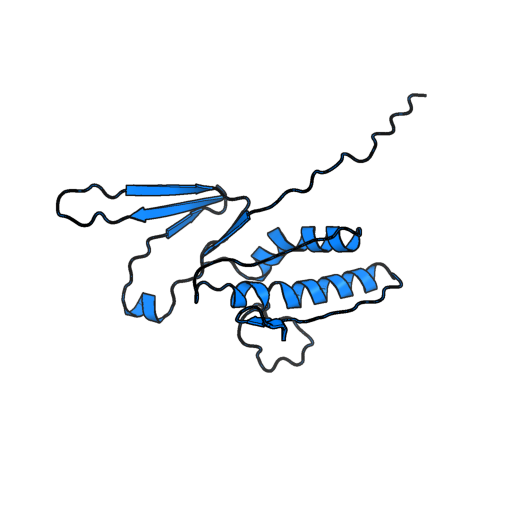1
ATOM 1223 N N . GLU A 1 159 ? -15.404 10.349 -3.111 1.00 91.56 159 GLU A N 1
ATOM 1224 C CA . GLU A 1 159 ? -14.630 10.571 -4.326 1.00 91.56 159 GLU A CA 1
ATOM 1225 C C . GLU A 1 159 ? -14.484 12.080 -4.562 1.00 91.56 159 GLU A C 1
ATOM 1227 O O . GLU A 1 159 ? -15.438 12.836 -4.406 1.00 91.56 159 GLU A O 1
ATOM 1232 N N . LEU A 1 160 ? -13.271 12.526 -4.903 1.00 91.38 160 LEU A N 1
ATOM 1233 C CA . LEU A 1 160 ? -13.001 13.900 -5.325 1.00 91.38 160 LEU A CA 1
ATOM 1234 C C . LEU A 1 160 ? -12.695 13.884 -6.822 1.00 91.38 160 LEU A C 1
ATOM 1236 O O . LEU A 1 160 ? -11.643 13.385 -7.234 1.00 91.38 160 LEU A O 1
ATOM 1240 N N . TYR A 1 161 ? -13.588 14.452 -7.624 1.00 90.50 161 TYR A N 1
ATOM 1241 C CA . TYR A 1 161 ? -13.413 14.579 -9.065 1.00 90.50 161 TYR A CA 1
ATOM 1242 C C . TYR A 1 161 ? -13.672 16.020 -9.487 1.00 90.50 161 TYR A C 1
ATOM 1244 O O . TYR A 1 161 ? -14.737 16.563 -9.232 1.00 90.50 161 TYR A O 1
ATOM 1252 N N . ASN A 1 162 ? -12.693 16.642 -10.150 1.00 86.06 162 ASN A N 1
ATOM 1253 C CA . ASN A 1 162 ? -12.802 18.026 -10.619 1.00 86.06 162 ASN A CA 1
ATOM 1254 C C . ASN A 1 162 ? -13.214 19.018 -9.506 1.00 86.06 162 ASN A C 1
ATOM 1256 O O . ASN A 1 162 ? -14.103 19.839 -9.703 1.00 86.06 162 ASN A O 1
ATOM 1260 N N . GLU A 1 163 ? -12.575 18.918 -8.335 1.00 85.38 163 GLU A N 1
ATOM 1261 C CA . GLU A 1 163 ? -12.884 19.711 -7.130 1.00 85.38 163 GLU A CA 1
ATOM 1262 C C . GLU A 1 163 ? -14.302 19.504 -6.552 1.00 85.38 163 GLU A C 1
ATOM 1264 O O . GLU A 1 163 ? -14.702 20.209 -5.625 1.00 85.38 163 GLU A O 1
ATOM 1269 N N . GLU A 1 164 ? -15.054 18.515 -7.044 1.00 81.12 164 GLU A N 1
ATOM 1270 C CA . GLU A 1 164 ? -16.368 18.138 -6.524 1.00 81.12 164 GLU A CA 1
ATOM 1271 C C . GLU A 1 164 ? -16.281 16.851 -5.702 1.00 81.12 164 GLU A C 1
ATOM 1273 O O . GLU A 1 164 ? -15.628 15.883 -6.097 1.00 81.12 164 GLU A O 1
ATOM 1278 N N . LEU A 1 165 ? -16.941 16.860 -4.541 1.00 80.69 165 LEU A N 1
ATOM 1279 C CA . LEU A 1 165 ? -17.064 15.704 -3.657 1.00 80.69 165 LEU A CA 1
ATOM 1280 C C . LEU A 1 165 ? -18.355 14.949 -3.976 1.00 80.69 165 LEU A C 1
ATOM 1282 O O . LEU A 1 165 ? -19.435 15.546 -3.947 1.00 80.69 165 LEU A O 1
ATOM 1286 N N . THR A 1 166 ? -18.241 13.645 -4.210 1.00 66.06 166 THR A N 1
ATOM 1287 C CA . THR A 1 166 ? -19.367 12.725 -4.441 1.00 66.06 166 THR A CA 1
ATOM 1288 C C . THR A 1 166 ? -19.307 11.508 -3.537 1.00 66.06 166 THR A C 1
ATOM 1290 O O . THR A 1 166 ? -18.180 11.043 -3.238 1.00 66.06 166 THR A O 1
#

InterPro domains:
  IPR001752 Kinesin motor domain [PF00225] (20-165)
  IPR001752 Kinesin motor domain [PS50067] (14-166)
  IPR001752 Kinesin motor domain [SM00129] (12-166)
  IPR027417 P-loop containing nucleoside triphosphate hydrolase [SSF52540] (14-165)
  IPR036961 Kinesin motor domain superfamily [G3DSA:3.40.850.10] (13-166)
  IPR047149 Kinesin-like protein KIF11-like [PTHR47970] (10-166)

Organism: Dunaliella tertiolecta (NCBI:txid3047)

Secondary structure (DSSP, 8-state):
------PPP--------EEEPPPPPHHHHHTT----EEEETTTTEEEEEE--SSTT---EEEEEE-SEEE-TT--HHHHIIIIIHHHHHHHHTT--------SSTTSSHHHHHTBS---S--SSS--TTB-HHHHHHHHHHHHHHHTT-----------EETTEE-

Mean predicted aligned error: 8.36 Å

Foldseek 3Di:
DDDDPPDPPPPDDDDFDEAEFADDDPVCVVVVPDDQWDDDFVQQKIKGWDDDPDPDDDIDIDMDHGPGYHYNPRFQVNCCVVPPVVVLVCVVVVDDDDDADDDDPPRCRCQQAAFPPDDPDPPPDDDSRGHNPVVSVVVNVVVCVVVVPPDDDDDDDWDQDPNDID